Protein AF-A0A832K395-F1 (afdb_monomer_lite)

Sequence (167 aa):
KQVAREIRDRFDVRYQFSVQSTAEAKGHARAVYWITQVLFALLLIIAVVVAVFALIASMASSVLERRREVGVLKALGLRRGGLFRLFLLEALVLTVSAGIAGGLVGFSLAWLFVYQATVLMEIAAAFAPPYIPFAATLVISILAGLLASYVPTRSLLRQTAAEILCG

pLDDT: mean 71.65, std 14.07, range [37.78, 93.44]

Foldseek 3Di:
DVVVVVVVVPPPPDDPPPPPPPVNVCVVVVVVVVVVVVVVVVVVVVVVVVVVVVLVVVVVVCVVVVLVVVLVCVVVVDDLVNVLVVLQVVLVVVLVVCLVVVVVVVVVVLVVVVVCCCVPVVPPPDPDPPVVVNVVVSVVSNVVSNVSSVVCSVVVVPDDNVVSVPD

Radius of gyration: 28.36 Å; chains: 1; bounding box: 64×31×87 Å

Structure (mmCIF, N/CA/C/O backbone):
data_AF-A0A832K395-F1
#
_entry.id   AF-A0A832K395-F1
#
loop_
_atom_site.group_PDB
_atom_site.id
_atom_site.type_symbol
_atom_site.label_atom_id
_atom_site.label_alt_id
_atom_site.label_comp_id
_atom_site.label_asym_id
_atom_site.label_entity_id
_atom_site.label_seq_id
_atom_site.pdbx_PDB_ins_code
_atom_site.Cartn_x
_atom_site.Cartn_y
_atom_site.Cartn_z
_atom_site.occupancy
_atom_site.B_iso_or_equiv
_atom_site.auth_seq_id
_atom_site.auth_comp_id
_atom_site.auth_asym_id
_atom_site.auth_atom_id
_atom_site.pdbx_PDB_model_num
ATOM 1 N N . LYS A 1 1 ? 21.165 -17.957 -50.187 1.00 53.47 1 LYS A N 1
ATOM 2 C CA . LYS A 1 1 ? 22.258 -18.250 -49.218 1.00 53.47 1 LYS A CA 1
ATOM 3 C C . LYS A 1 1 ? 23.669 -18.198 -49.835 1.00 53.47 1 LYS A C 1
ATOM 5 O O . LYS A 1 1 ? 24.598 -17.996 -49.072 1.00 53.47 1 LYS A O 1
ATOM 10 N N . GLN A 1 2 ? 23.849 -18.304 -51.162 1.00 50.00 2 GLN A N 1
ATOM 11 C CA . GLN A 1 2 ? 25.163 -18.121 -51.819 1.00 50.00 2 GLN A CA 1
ATOM 12 C C . GLN A 1 2 ? 25.526 -16.645 -52.082 1.00 50.00 2 GLN A C 1
ATOM 14 O O . GLN A 1 2 ? 26.634 -16.237 -51.765 1.00 50.00 2 GLN A O 1
ATOM 19 N N . VAL A 1 3 ? 24.565 -15.807 -52.487 1.00 57.31 3 VAL A N 1
ATOM 20 C CA . VAL A 1 3 ? 24.792 -14.369 -52.779 1.00 57.31 3 VAL A CA 1
ATOM 21 C C . VAL A 1 3 ? 25.247 -13.553 -51.551 1.00 57.31 3 VAL A C 1
ATOM 23 O O . VAL A 1 3 ? 25.949 -12.558 -51.677 1.00 57.31 3 VAL A O 1
ATOM 26 N N . ALA A 1 4 ? 24.910 -14.002 -50.337 1.00 55.28 4 ALA A N 1
ATOM 27 C CA . ALA A 1 4 ? 25.297 -13.329 -49.093 1.00 55.28 4 ALA A CA 1
ATOM 28 C C . ALA A 1 4 ? 26.759 -13.585 -48.672 1.00 55.28 4 ALA A C 1
ATOM 30 O O . ALA A 1 4 ? 27.288 -12.829 -47.860 1.00 55.28 4 ALA A O 1
ATOM 31 N N . ARG A 1 5 ? 27.412 -14.636 -49.198 1.00 55.34 5 ARG A N 1
ATOM 32 C CA . ARG A 1 5 ? 28.845 -14.890 -48.956 1.00 55.34 5 ARG A CA 1
ATOM 33 C C . ARG A 1 5 ? 29.729 -14.057 -49.877 1.00 55.34 5 ARG A C 1
ATOM 35 O O . ARG A 1 5 ? 30.758 -13.568 -49.439 1.00 55.34 5 ARG A O 1
ATOM 42 N N . GLU A 1 6 ? 29.282 -13.813 -51.102 1.00 55.38 6 GLU A N 1
ATOM 43 C CA . GLU A 1 6 ? 30.087 -13.133 -52.123 1.00 55.38 6 GLU A CA 1
ATOM 44 C C . GLU A 1 6 ? 30.264 -11.625 -51.870 1.00 55.38 6 GLU A C 1
ATOM 46 O O . GLU A 1 6 ? 31.263 -11.031 -52.263 1.00 55.38 6 GLU A O 1
ATOM 51 N N . ILE A 1 7 ? 29.342 -11.005 -51.125 1.00 59.75 7 ILE A N 1
ATOM 52 C CA . ILE A 1 7 ? 29.447 -9.595 -50.710 1.00 59.75 7 ILE A CA 1
ATOM 53 C C . ILE A 1 7 ? 30.376 -9.433 -49.490 1.00 59.75 7 ILE A C 1
ATOM 55 O O . ILE A 1 7 ? 30.912 -8.350 -49.263 1.00 59.75 7 ILE A O 1
ATOM 59 N N . ARG A 1 8 ? 30.607 -10.505 -48.717 1.00 59.44 8 ARG A N 1
ATOM 60 C CA . ARG A 1 8 ? 31.431 -10.467 -47.500 1.00 59.44 8 ARG A CA 1
ATOM 61 C C . ARG A 1 8 ? 32.932 -10.447 -47.799 1.00 59.44 8 ARG A C 1
ATOM 63 O O . ARG A 1 8 ? 33.648 -9.746 -47.099 1.00 59.44 8 ARG A O 1
ATOM 70 N N . ASP A 1 9 ? 33.372 -11.103 -48.869 1.00 58.03 9 ASP A N 1
ATOM 71 C CA . ASP A 1 9 ? 34.796 -11.156 -49.238 1.00 58.03 9 ASP A CA 1
ATOM 72 C C . ASP A 1 9 ? 35.295 -9.902 -49.981 1.00 58.03 9 ASP A C 1
ATOM 74 O O . ASP A 1 9 ? 36.499 -9.676 -50.063 1.00 58.03 9 ASP A O 1
ATOM 78 N N . ARG A 1 10 ? 34.405 -9.048 -50.519 1.00 53.62 10 ARG A N 1
ATOM 79 C CA . ARG A 1 10 ? 34.808 -7.844 -51.283 1.00 53.62 10 ARG A CA 1
ATOM 80 C C . ARG A 1 10 ? 34.874 -6.537 -50.490 1.00 53.62 10 ARG A C 1
ATOM 82 O O . ARG A 1 10 ? 35.375 -5.555 -51.029 1.00 53.62 10 ARG A O 1
ATOM 89 N N . PHE A 1 11 ? 34.387 -6.489 -49.250 1.00 57.31 11 PHE A N 1
ATOM 90 C CA . PHE A 1 11 ? 34.251 -5.238 -48.480 1.00 57.31 11 PHE A CA 1
ATOM 91 C C . PHE A 1 11 ? 34.938 -5.277 -47.100 1.00 57.31 11 PHE A C 1
ATOM 93 O O . PHE A 1 11 ? 34.478 -4.650 -46.149 1.00 57.31 11 PHE A O 1
ATOM 100 N N . ASP A 1 12 ? 36.070 -5.977 -46.995 1.00 51.88 12 ASP A N 1
ATOM 101 C CA . ASP A 1 12 ? 36.787 -6.249 -45.736 1.00 51.88 12 ASP A CA 1
ATOM 102 C C . ASP A 1 12 ? 37.801 -5.169 -45.275 1.00 51.88 12 ASP A C 1
ATOM 104 O O . ASP A 1 12 ? 38.717 -5.478 -44.525 1.00 51.88 12 ASP A O 1
ATOM 108 N N . VAL A 1 13 ? 37.743 -3.897 -45.718 1.00 52.97 13 VAL A N 1
ATOM 109 C CA . VAL A 1 13 ? 38.905 -2.993 -45.460 1.00 52.97 13 VAL A CA 1
ATOM 110 C C . VAL A 1 13 ? 38.618 -1.550 -45.019 1.00 52.97 13 VAL A C 1
ATOM 112 O O . VAL A 1 13 ? 39.564 -0.770 -44.965 1.00 52.97 13 VAL A O 1
ATOM 115 N N . ARG A 1 14 ? 37.402 -1.102 -44.639 1.00 44.34 14 ARG A N 1
ATOM 116 C CA . ARG A 1 14 ? 37.343 0.312 -44.163 1.00 44.34 14 ARG A CA 1
ATOM 117 C C . ARG A 1 14 ? 36.327 0.819 -43.162 1.00 44.34 14 ARG A C 1
ATOM 119 O O . ARG A 1 14 ? 36.465 1.968 -42.760 1.00 44.34 14 ARG A O 1
ATOM 126 N N . TYR A 1 15 ? 35.392 0.020 -42.675 1.00 42.38 15 TYR A N 1
ATOM 127 C CA . TYR A 1 15 ? 34.566 0.479 -41.564 1.00 42.38 15 TYR A CA 1
ATOM 128 C C . TYR A 1 15 ? 34.369 -0.652 -40.569 1.00 42.38 15 TYR A C 1
ATOM 130 O O . TYR A 1 15 ? 33.728 -1.653 -40.879 1.00 42.38 15 TYR A O 1
ATOM 138 N N . GLN A 1 16 ? 34.897 -0.466 -39.356 1.00 39.41 16 GLN A N 1
ATOM 139 C CA . GLN A 1 16 ? 34.425 -1.155 -38.161 1.00 39.41 16 GLN A CA 1
ATOM 140 C C . GLN A 1 16 ? 32.970 -0.737 -37.900 1.00 39.41 16 GLN A C 1
ATOM 142 O O . GLN A 1 16 ? 32.669 0.009 -36.974 1.00 39.41 16 GLN A O 1
ATOM 147 N N . PHE A 1 17 ? 32.046 -1.189 -38.743 1.00 37.78 17 PHE A N 1
ATOM 148 C CA . PHE A 1 17 ? 30.656 -1.263 -38.347 1.00 37.78 17 PHE A CA 1
ATOM 149 C C . PHE A 1 17 ? 30.555 -2.466 -37.423 1.00 37.78 17 PHE A C 1
ATOM 151 O O . PHE A 1 17 ? 30.608 -3.617 -37.859 1.00 37.78 17 PHE A O 1
ATOM 158 N N . SER A 1 18 ? 30.408 -2.189 -36.131 1.00 38.88 18 SER A N 1
ATOM 159 C CA . SER A 1 18 ? 29.793 -3.106 -35.185 1.00 38.88 18 SER A CA 1
ATOM 160 C C . SER A 1 18 ? 28.362 -3.375 -35.656 1.00 38.88 18 SER A C 1
ATOM 162 O O . SER A 1 18 ? 27.387 -2.805 -35.174 1.00 38.88 18 SER A O 1
ATOM 164 N N . VAL A 1 19 ? 28.218 -4.255 -36.648 1.00 41.06 19 VAL A N 1
ATOM 165 C CA . VAL A 1 19 ? 26.932 -4.837 -37.019 1.00 41.06 19 VAL A CA 1
ATOM 166 C C . VAL A 1 19 ? 26.578 -5.809 -35.899 1.00 41.06 19 VAL A C 1
ATOM 168 O O . VAL A 1 19 ? 26.734 -7.022 -36.024 1.00 41.06 19 VAL A O 1
ATOM 171 N N . GLN A 1 20 ? 26.140 -5.263 -34.761 1.00 44.97 20 GLN A N 1
ATOM 172 C CA . GLN A 1 20 ? 25.390 -6.029 -33.784 1.00 44.97 20 GLN A CA 1
ATOM 173 C C . GLN A 1 20 ? 24.136 -6.513 -34.502 1.00 44.97 20 GLN A C 1
ATOM 175 O O . GLN A 1 20 ? 23.231 -5.744 -34.829 1.00 44.97 20 GLN A O 1
ATOM 180 N N . SER A 1 21 ? 24.124 -7.810 -34.792 1.00 40.19 21 SER A N 1
ATOM 181 C CA . SER A 1 21 ? 22.953 -8.520 -35.272 1.00 40.19 21 SER A CA 1
ATOM 182 C C . SER A 1 21 ? 21.759 -8.137 -34.396 1.00 40.19 21 SER A C 1
ATOM 184 O O . SER A 1 21 ? 21.745 -8.376 -33.186 1.00 40.19 21 SER A O 1
ATOM 186 N N . THR A 1 22 ? 20.728 -7.553 -35.005 1.00 51.66 22 THR A N 1
ATOM 187 C CA . THR A 1 22 ? 19.475 -7.161 -34.343 1.00 51.66 22 THR A CA 1
ATOM 188 C C . THR A 1 22 ? 18.700 -8.358 -33.765 1.00 51.66 22 THR A C 1
ATOM 190 O O . THR A 1 22 ? 17.634 -8.164 -33.181 1.00 51.66 22 THR A O 1
ATOM 193 N N . ALA A 1 23 ? 19.228 -9.584 -33.885 1.00 50.09 23 ALA A N 1
ATOM 194 C CA . ALA A 1 23 ? 18.758 -10.79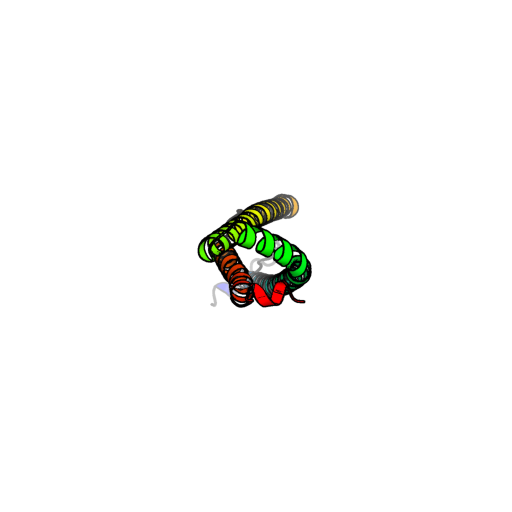4 -33.216 1.00 50.09 23 ALA A CA 1
ATOM 195 C C . ALA A 1 23 ? 19.512 -11.110 -31.901 1.00 50.09 23 ALA A C 1
ATOM 197 O O . ALA A 1 23 ? 18.877 -11.552 -30.946 1.00 50.09 23 ALA A O 1
ATOM 198 N N . GLU A 1 24 ? 20.818 -10.827 -31.795 1.00 48.56 24 GLU A N 1
ATOM 199 C CA . GLU A 1 24 ? 21.633 -11.129 -30.597 1.00 48.56 24 GLU A CA 1
ATOM 200 C C . GLU A 1 24 ? 21.566 -10.020 -29.530 1.00 48.56 24 GLU A C 1
ATOM 202 O O . GLU A 1 24 ? 21.527 -10.313 -28.330 1.00 48.56 24 GLU A O 1
ATOM 207 N N . ALA A 1 25 ? 21.431 -8.752 -29.944 1.00 52.75 25 ALA A N 1
ATOM 208 C CA . ALA A 1 25 ? 21.201 -7.627 -29.027 1.00 52.75 25 ALA A CA 1
ATOM 209 C C . ALA A 1 25 ? 19.805 -7.679 -28.365 1.00 52.75 25 ALA A C 1
ATOM 211 O O . ALA A 1 25 ? 19.635 -7.283 -27.212 1.00 52.75 25 ALA A O 1
ATOM 212 N N . LYS A 1 26 ? 18.798 -8.237 -29.057 1.00 52.50 26 LYS A N 1
ATOM 213 C CA . LYS A 1 26 ? 17.442 -8.427 -28.505 1.00 52.50 26 LYS A CA 1
ATOM 214 C C . LYS A 1 26 ? 17.379 -9.539 -27.457 1.00 52.50 26 LYS A C 1
ATOM 216 O O . LYS A 1 26 ? 16.558 -9.445 -26.549 1.00 52.50 26 LYS A O 1
ATOM 221 N N . GLY A 1 27 ? 18.227 -10.566 -27.564 1.00 57.62 27 GLY A N 1
ATOM 222 C CA . GLY A 1 27 ? 18.301 -11.656 -26.586 1.00 57.62 27 GLY A CA 1
ATOM 223 C C . GLY A 1 27 ? 18.804 -11.173 -25.225 1.00 57.62 27 GLY A C 1
ATOM 224 O O . GLY A 1 27 ? 18.137 -11.384 -24.214 1.00 57.62 27 GLY A O 1
ATOM 225 N N . HIS A 1 28 ? 19.919 -10.435 -25.218 1.00 62.19 28 HIS A N 1
ATOM 226 C CA . HIS A 1 28 ? 20.503 -9.878 -23.995 1.00 62.19 28 HIS A CA 1
ATOM 227 C C . HIS A 1 28 ? 19.611 -8.799 -23.371 1.00 62.19 28 HIS A C 1
ATOM 229 O O . HIS A 1 28 ? 19.331 -8.862 -22.176 1.00 62.19 28 HIS A O 1
ATOM 235 N N . ALA A 1 29 ? 19.072 -7.869 -24.170 1.00 66.19 29 ALA A N 1
ATOM 236 C CA . ALA A 1 29 ? 18.169 -6.835 -23.661 1.00 66.19 29 ALA A CA 1
ATOM 237 C C . ALA A 1 29 ? 16.870 -7.423 -23.079 1.00 66.19 29 ALA A C 1
ATOM 239 O O . ALA A 1 29 ? 16.390 -6.966 -22.043 1.00 66.19 29 ALA A O 1
ATOM 240 N N . ARG A 1 30 ? 16.312 -8.472 -23.702 1.00 75.00 30 ARG A N 1
ATOM 241 C CA . ARG A 1 30 ? 15.106 -9.143 -23.198 1.00 75.00 30 ARG A CA 1
ATOM 242 C C . ARG A 1 30 ? 15.381 -9.931 -21.921 1.00 75.00 30 ARG A C 1
ATOM 244 O O . ARG A 1 30 ? 14.545 -9.883 -21.027 1.00 75.00 30 ARG A O 1
ATOM 251 N N . ALA A 1 31 ? 16.518 -10.623 -21.825 1.00 77.19 31 ALA A N 1
ATOM 252 C CA . ALA A 1 31 ? 16.902 -11.357 -20.620 1.00 77.19 31 ALA A CA 1
ATOM 253 C C . ALA A 1 31 ? 17.143 -10.412 -19.433 1.00 77.19 31 ALA A C 1
ATOM 255 O O . ALA A 1 31 ? 16.613 -10.652 -18.352 1.00 77.19 31 ALA A O 1
ATOM 256 N N . VAL A 1 32 ? 17.858 -9.301 -19.655 1.00 79.38 32 VAL A N 1
ATOM 257 C CA . VAL A 1 32 ? 18.069 -8.260 -18.637 1.00 79.38 32 VAL A CA 1
ATOM 258 C C . VAL A 1 32 ? 16.733 -7.667 -18.197 1.00 79.38 32 VAL A C 1
ATOM 260 O O . VAL A 1 32 ? 16.455 -7.628 -17.002 1.00 79.38 32 VAL A O 1
ATOM 263 N N . TYR A 1 33 ? 15.861 -7.299 -19.141 1.00 81.31 33 TYR A N 1
ATOM 264 C CA . TYR A 1 33 ? 14.529 -6.787 -18.815 1.00 81.31 33 TYR A CA 1
ATOM 265 C C . TYR A 1 33 ? 13.706 -7.789 -17.989 1.00 81.31 33 TYR A C 1
ATOM 267 O O . TYR A 1 33 ? 13.098 -7.409 -16.991 1.00 81.31 33 TYR A O 1
ATOM 275 N N . TRP A 1 34 ? 13.718 -9.074 -18.361 1.00 82.50 34 TRP A N 1
ATOM 276 C CA . TRP A 1 34 ? 13.004 -10.127 -17.631 1.00 82.50 34 TRP A CA 1
ATOM 277 C C . TRP A 1 34 ? 13.534 -10.316 -16.208 1.00 82.50 34 TRP A C 1
ATOM 279 O O . TRP A 1 34 ? 12.747 -10.380 -15.266 1.00 82.50 34 TRP A O 1
ATOM 289 N N . ILE A 1 35 ? 14.858 -10.365 -16.036 1.00 86.06 35 ILE A N 1
ATOM 290 C CA . ILE A 1 35 ? 15.495 -10.492 -14.719 1.00 86.06 35 ILE A CA 1
ATOM 291 C C . ILE A 1 35 ? 15.136 -9.290 -13.842 1.00 86.06 35 ILE A C 1
ATOM 293 O O . ILE A 1 35 ? 14.707 -9.471 -12.705 1.00 86.06 35 ILE A O 1
ATOM 297 N N . THR A 1 36 ? 15.230 -8.069 -14.373 1.00 84.69 36 THR A N 1
ATOM 298 C CA . THR A 1 36 ? 14.857 -6.850 -13.645 1.00 84.69 36 THR A CA 1
ATOM 299 C C . THR A 1 36 ? 13.382 -6.858 -13.230 1.00 84.69 36 THR A C 1
ATOM 301 O O . THR A 1 36 ? 13.074 -6.528 -12.086 1.00 84.69 36 THR A O 1
ATOM 304 N N . GLN A 1 37 ? 12.468 -7.284 -14.109 1.00 83.81 37 GLN A N 1
ATOM 305 C CA . GLN A 1 37 ? 11.042 -7.411 -13.777 1.00 83.81 37 GLN A CA 1
ATOM 306 C C . GLN A 1 37 ? 10.794 -8.420 -12.646 1.00 83.81 37 GLN A C 1
ATOM 308 O O . GLN A 1 37 ? 10.046 -8.123 -11.717 1.00 83.81 37 GLN A O 1
ATOM 313 N N . VAL A 1 38 ? 11.451 -9.584 -12.677 1.00 88.69 38 VAL A N 1
ATOM 314 C CA . VAL A 1 38 ? 11.326 -10.601 -11.618 1.00 88.69 38 VAL A CA 1
ATOM 315 C C . VAL A 1 38 ? 11.874 -10.092 -10.285 1.00 88.69 38 VAL A C 1
ATOM 317 O O . VAL A 1 38 ? 11.236 -10.284 -9.251 1.00 88.69 38 VAL A O 1
ATOM 320 N N . LEU A 1 39 ? 13.017 -9.401 -10.296 1.00 91.50 39 LEU A N 1
ATOM 321 C CA . LEU A 1 39 ? 13.594 -8.802 -9.090 1.00 91.50 39 LEU A CA 1
ATOM 322 C C . LEU A 1 39 ? 12.650 -7.764 -8.467 1.00 91.50 39 LEU A C 1
ATOM 324 O O . LEU A 1 39 ? 12.411 -7.807 -7.261 1.00 91.50 39 LEU A O 1
ATOM 328 N N . PHE A 1 40 ? 12.061 -6.875 -9.274 1.00 87.44 40 PHE A N 1
ATOM 329 C CA . PHE A 1 40 ? 11.076 -5.908 -8.782 1.00 87.44 40 PHE A CA 1
ATOM 330 C C . PHE A 1 40 ? 9.796 -6.572 -8.271 1.00 87.44 40 PHE A C 1
ATOM 332 O O . PHE A 1 40 ? 9.258 -6.139 -7.253 1.00 87.44 40 PHE A O 1
ATOM 339 N N . ALA A 1 41 ? 9.324 -7.638 -8.921 1.00 84.62 41 ALA A N 1
ATOM 340 C CA . ALA A 1 41 ? 8.177 -8.401 -8.436 1.00 84.62 41 ALA A CA 1
ATOM 341 C C . ALA A 1 41 ? 8.459 -9.037 -7.064 1.00 84.62 41 ALA A C 1
ATOM 343 O O . ALA A 1 41 ? 7.623 -8.969 -6.164 1.00 84.62 41 ALA A O 1
ATOM 344 N N . LEU A 1 42 ? 9.654 -9.601 -6.871 1.00 91.19 42 LEU A N 1
ATOM 345 C CA . LEU A 1 42 ? 10.069 -10.183 -5.596 1.00 91.19 42 LEU A CA 1
ATOM 346 C C . LEU A 1 42 ? 10.214 -9.116 -4.499 1.00 91.19 42 LEU A C 1
ATOM 348 O O . LEU A 1 42 ? 9.727 -9.311 -3.386 1.00 91.19 42 LEU A O 1
ATOM 352 N N . LEU A 1 43 ? 10.803 -7.961 -4.823 1.00 91.00 43 LEU A N 1
ATOM 353 C CA . LEU A 1 43 ? 10.868 -6.806 -3.921 1.00 91.00 43 LEU A CA 1
ATOM 354 C C . LEU A 1 43 ? 9.475 -6.323 -3.506 1.00 91.00 43 LEU A C 1
ATOM 356 O O . LEU A 1 43 ? 9.259 -6.033 -2.332 1.00 91.00 43 LEU A O 1
ATOM 360 N N . LEU A 1 44 ? 8.525 -6.278 -4.444 1.00 85.56 44 LEU A N 1
ATOM 361 C CA . LEU A 1 44 ? 7.141 -5.906 -4.159 1.00 85.56 44 LEU A CA 1
ATOM 362 C C . LEU A 1 44 ? 6.500 -6.879 -3.165 1.00 85.56 44 LEU A C 1
ATOM 364 O O . LEU A 1 44 ? 5.867 -6.438 -2.210 1.00 85.56 44 LEU A O 1
ATOM 368 N N . ILE A 1 45 ? 6.703 -8.188 -3.338 1.00 85.62 45 ILE A N 1
ATOM 369 C CA . ILE A 1 45 ? 6.192 -9.200 -2.401 1.00 85.62 45 ILE A CA 1
ATOM 370 C C . ILE A 1 45 ? 6.774 -8.980 -0.999 1.00 85.62 45 ILE A C 1
ATOM 372 O O . ILE A 1 45 ? 6.025 -8.954 -0.024 1.00 85.62 45 ILE A O 1
ATOM 376 N N . ILE A 1 46 ? 8.088 -8.770 -0.887 1.00 93.44 46 ILE A N 1
ATOM 377 C CA . ILE A 1 46 ? 8.743 -8.514 0.404 1.00 93.44 46 ILE A CA 1
ATOM 378 C C . ILE A 1 46 ? 8.194 -7.233 1.044 1.00 93.44 46 ILE A C 1
ATOM 380 O O . ILE A 1 46 ? 7.860 -7.236 2.229 1.00 93.44 46 ILE A O 1
ATOM 384 N N . ALA A 1 47 ? 8.044 -6.157 0.269 1.00 88.50 47 ALA A N 1
ATOM 385 C CA . ALA A 1 47 ? 7.492 -4.896 0.751 1.00 88.50 47 ALA A CA 1
ATOM 386 C C . ALA A 1 47 ? 6.064 -5.065 1.295 1.00 88.50 47 ALA A C 1
ATOM 388 O O . ALA A 1 47 ? 5.751 -4.543 2.363 1.00 88.50 47 ALA A O 1
ATOM 389 N N . VAL A 1 48 ? 5.218 -5.842 0.609 1.00 82.44 48 VAL A N 1
ATOM 390 C CA . VAL A 1 48 ? 3.859 -6.168 1.072 1.00 82.44 48 VAL A CA 1
ATOM 391 C C . VAL A 1 48 ? 3.901 -6.942 2.389 1.00 82.44 48 VAL A C 1
ATOM 393 O O . VAL A 1 48 ? 3.164 -6.607 3.313 1.00 82.44 48 VAL A O 1
ATOM 396 N N . VAL A 1 49 ? 4.777 -7.942 2.512 1.00 85.38 49 VAL A N 1
ATOM 397 C CA . VAL A 1 49 ? 4.929 -8.717 3.754 1.00 85.38 49 VAL A CA 1
ATOM 398 C C . VAL A 1 49 ? 5.334 -7.806 4.914 1.00 85.38 49 VAL A C 1
ATOM 400 O O . VAL A 1 49 ? 4.693 -7.831 5.964 1.00 85.38 49 VAL A O 1
ATOM 403 N N . VAL A 1 50 ? 6.343 -6.954 4.719 1.00 90.88 50 VAL A N 1
ATOM 404 C CA . VAL A 1 50 ? 6.787 -5.986 5.734 1.00 90.88 50 VAL A CA 1
ATOM 405 C C . VAL A 1 50 ? 5.663 -5.017 6.104 1.00 90.88 50 VAL A C 1
ATOM 407 O O . VAL A 1 50 ? 5.450 -4.761 7.288 1.00 90.88 50 VAL A O 1
ATOM 410 N N . ALA A 1 51 ? 4.900 -4.524 5.125 1.00 83.44 51 ALA A N 1
ATOM 411 C CA . ALA A 1 51 ? 3.754 -3.654 5.376 1.00 83.44 51 ALA A CA 1
ATOM 412 C C . ALA A 1 51 ? 2.680 -4.350 6.228 1.00 83.44 51 ALA A C 1
ATOM 414 O O . ALA A 1 51 ? 2.161 -3.750 7.165 1.00 83.44 51 ALA A O 1
ATOM 415 N N . VAL A 1 52 ? 2.382 -5.628 5.968 1.00 76.56 52 VAL A N 1
ATOM 416 C CA . VAL A 1 52 ? 1.447 -6.415 6.790 1.00 76.56 52 VAL A CA 1
ATOM 417 C C . VAL A 1 52 ? 1.964 -6.569 8.222 1.00 76.56 52 VAL A C 1
ATOM 419 O O . VAL A 1 52 ? 1.201 -6.369 9.164 1.00 76.56 52 VAL A O 1
ATOM 422 N N . PHE A 1 53 ? 3.253 -6.858 8.415 1.00 84.12 53 PHE A N 1
ATOM 423 C CA . PHE A 1 53 ? 3.846 -6.908 9.756 1.00 84.12 53 PHE A CA 1
ATOM 424 C C . PHE A 1 53 ? 3.773 -5.560 10.479 1.00 84.12 53 PHE A C 1
ATOM 426 O O . PHE A 1 53 ? 3.403 -5.520 11.652 1.00 84.12 53 PHE A O 1
ATOM 433 N N . ALA A 1 54 ? 4.061 -4.458 9.782 1.00 84.38 54 ALA A N 1
ATOM 434 C CA . ALA A 1 54 ? 3.941 -3.111 10.332 1.00 84.38 54 ALA A CA 1
ATOM 435 C C . ALA A 1 54 ? 2.493 -2.794 10.745 1.00 84.38 54 ALA A C 1
ATOM 437 O O . ALA A 1 54 ? 2.266 -2.246 11.823 1.00 84.38 54 ALA A O 1
ATOM 438 N N . LEU A 1 55 ? 1.509 -3.202 9.936 1.00 76.94 55 LEU A N 1
ATOM 439 C CA . LEU A 1 55 ? 0.088 -3.068 10.265 1.00 76.94 55 LEU A CA 1
ATOM 440 C C . LEU A 1 55 ? -0.294 -3.883 11.505 1.00 76.94 55 LEU A C 1
ATOM 442 O O . LEU A 1 55 ? -0.997 -3.366 12.369 1.00 76.94 55 LEU A O 1
ATOM 446 N N . ILE A 1 56 ? 0.175 -5.129 11.626 1.00 73.31 56 ILE A N 1
ATOM 447 C CA . ILE A 1 56 ? -0.084 -5.969 12.806 1.00 73.31 56 ILE A CA 1
ATOM 448 C C . ILE A 1 56 ? 0.530 -5.335 14.059 1.00 73.31 56 ILE A C 1
ATOM 450 O O . ILE A 1 56 ? -0.146 -5.232 15.082 1.00 73.31 56 ILE A O 1
ATOM 454 N N . ALA A 1 57 ? 1.782 -4.878 13.978 1.00 81.00 57 ALA A N 1
ATOM 455 C CA . ALA A 1 57 ? 2.471 -4.225 15.088 1.00 81.00 57 ALA A CA 1
ATOM 456 C C . ALA A 1 57 ? 1.764 -2.927 15.515 1.00 81.00 57 ALA A C 1
ATOM 458 O O . ALA A 1 57 ? 1.558 -2.694 16.706 1.00 81.00 57 ALA A O 1
ATOM 459 N N . SER A 1 58 ? 1.321 -2.119 14.549 1.00 81.44 58 SER A N 1
ATOM 460 C CA . SER A 1 58 ? 0.528 -0.915 14.807 1.00 81.44 58 SER A CA 1
ATOM 461 C C . SER A 1 58 ? -0.807 -1.256 15.474 1.00 81.44 58 SER A C 1
ATOM 463 O O . SER A 1 58 ? -1.138 -0.691 16.516 1.00 81.44 58 SER A O 1
ATOM 465 N N . MET A 1 59 ? -1.538 -2.242 14.948 1.00 69.75 59 MET A N 1
ATOM 466 C CA . MET A 1 59 ? -2.807 -2.690 15.522 1.00 69.75 59 MET A CA 1
ATOM 467 C C . MET A 1 59 ? -2.650 -3.218 16.949 1.00 69.75 59 MET A C 1
ATOM 469 O O . MET A 1 59 ? -3.497 -2.926 17.788 1.00 69.75 59 MET A O 1
ATOM 473 N N . ALA A 1 60 ? -1.576 -3.952 17.251 1.00 71.69 60 ALA A N 1
ATOM 474 C CA . ALA A 1 60 ? -1.309 -4.436 18.604 1.00 71.69 60 ALA A CA 1
ATOM 475 C C . ALA A 1 60 ? -1.233 -3.281 19.617 1.00 71.69 60 ALA A C 1
ATOM 477 O O . ALA A 1 60 ? -1.818 -3.377 20.695 1.00 71.69 60 ALA A O 1
ATOM 478 N N . SER A 1 61 ? -0.598 -2.166 19.239 1.00 73.38 61 SER A N 1
ATOM 479 C CA . SER A 1 61 ? -0.558 -0.957 20.068 1.00 73.38 61 SER A CA 1
ATOM 480 C C . SER A 1 61 ? -1.922 -0.259 20.143 1.00 73.38 61 SER A C 1
ATOM 482 O O . SER A 1 61 ? -2.357 0.143 21.220 1.00 73.38 61 SER A O 1
ATOM 484 N N . SER A 1 62 ? -2.640 -0.152 19.021 1.00 70.12 62 SER A N 1
ATOM 485 C CA . SER A 1 62 ? -3.911 0.584 18.951 1.00 70.12 62 SER A CA 1
ATOM 486 C C . SER A 1 62 ? -5.091 -0.119 19.634 1.00 70.12 62 SER A C 1
ATOM 488 O O . SER A 1 62 ? -6.095 0.529 19.930 1.00 70.12 62 SER A O 1
ATOM 490 N N . VAL A 1 63 ? -5.023 -1.432 19.893 1.00 67.06 63 VAL A N 1
ATOM 491 C CA . VAL A 1 63 ? -6.121 -2.174 20.544 1.00 67.06 63 VAL A CA 1
ATOM 492 C C . VAL A 1 63 ? -6.403 -1.659 21.959 1.00 67.06 63 VAL A C 1
ATOM 494 O O . VAL A 1 63 ? -7.574 -1.570 22.331 1.00 67.06 63 VAL A O 1
ATOM 497 N N . LEU A 1 64 ? -5.379 -1.299 22.741 1.00 69.50 64 LEU A N 1
ATOM 498 C CA . LEU A 1 64 ? -5.589 -0.743 24.085 1.00 69.50 64 LEU A CA 1
ATOM 499 C C . LEU A 1 64 ? -6.287 0.623 24.035 1.00 69.50 64 LEU A C 1
ATOM 501 O O . LEU A 1 64 ? -7.242 0.853 24.777 1.00 69.50 64 LEU A O 1
ATOM 505 N N . GLU A 1 65 ? -5.859 1.500 23.129 1.00 70.62 65 GLU A N 1
ATOM 506 C CA . GLU A 1 65 ? -6.419 2.848 22.974 1.00 70.62 65 GLU A CA 1
ATOM 507 C C . GLU A 1 65 ? -7.872 2.797 22.477 1.00 70.62 65 GLU A C 1
ATOM 509 O O . GLU A 1 65 ? -8.780 3.348 23.108 1.00 70.62 65 GLU A O 1
ATOM 514 N N . ARG A 1 66 ? -8.131 2.021 21.417 1.00 73.19 66 ARG A N 1
ATOM 515 C CA . ARG A 1 66 ? -9.469 1.885 20.817 1.00 73.19 66 ARG A CA 1
ATOM 516 C C . ARG A 1 66 ? -10.491 1.232 21.737 1.00 73.19 66 ARG A C 1
ATOM 518 O O . ARG A 1 66 ? -11.678 1.537 21.630 1.00 73.19 66 ARG A O 1
ATOM 525 N N . ARG A 1 67 ? -10.087 0.340 22.651 1.00 71.94 67 ARG A N 1
ATOM 526 C CA . ARG A 1 67 ? -11.023 -0.238 23.635 1.00 71.94 67 ARG A CA 1
ATOM 527 C C . ARG A 1 67 ? -11.638 0.842 24.523 1.00 71.94 67 ARG A C 1
ATOM 529 O O . ARG A 1 67 ? -12.845 0.800 24.772 1.00 71.94 67 ARG A O 1
ATOM 536 N N . ARG A 1 68 ? -10.837 1.822 24.950 1.00 75.00 68 ARG A N 1
ATOM 537 C CA . ARG A 1 68 ? -11.289 2.929 25.801 1.00 75.00 68 ARG A CA 1
ATOM 538 C C . ARG A 1 68 ? -12.263 3.841 25.051 1.00 75.00 68 ARG A C 1
ATOM 540 O O . ARG A 1 68 ? -13.335 4.144 25.568 1.00 75.00 68 ARG A O 1
ATOM 547 N N . GLU A 1 69 ? -11.949 4.187 23.805 1.00 76.69 69 GLU A N 1
ATOM 548 C CA . GLU A 1 69 ? -12.814 5.000 22.937 1.00 76.69 69 GLU A CA 1
ATOM 549 C C . GLU A 1 69 ? -14.154 4.316 22.628 1.00 76.69 69 GLU A C 1
ATOM 551 O O . GLU A 1 69 ? -15.219 4.926 22.747 1.00 76.69 69 GLU A O 1
ATOM 556 N N . VAL A 1 70 ? -14.129 3.021 22.290 1.00 77.19 70 VAL A N 1
ATOM 557 C CA . VAL A 1 70 ? -15.345 2.237 22.018 1.00 77.19 70 VAL A CA 1
ATOM 558 C C . VAL A 1 70 ? -16.231 2.126 23.260 1.00 77.19 70 VAL A C 1
ATOM 560 O O . VAL A 1 70 ? -17.458 2.147 23.131 1.00 77.19 70 VAL A O 1
ATOM 563 N N . GLY A 1 71 ? -15.637 2.029 24.454 1.00 74.94 71 GLY A N 1
ATOM 564 C CA . GLY A 1 71 ? -16.360 2.056 25.727 1.00 74.94 71 GLY A CA 1
ATOM 565 C C . GLY A 1 71 ? -17.137 3.360 25.927 1.00 74.94 71 GLY A C 1
ATOM 566 O O . GLY A 1 71 ? -18.331 3.321 26.225 1.00 74.94 71 GLY A O 1
ATOM 567 N N . VAL A 1 72 ? -16.497 4.503 25.663 1.00 83.56 72 VAL A N 1
ATOM 568 C CA . VAL A 1 72 ? -17.130 5.832 25.747 1.00 83.56 72 VAL A CA 1
ATOM 569 C C . VAL A 1 72 ? -18.237 5.990 24.699 1.00 83.56 72 VAL A C 1
ATOM 571 O O . VAL A 1 72 ? -19.345 6.406 25.031 1.00 83.56 72 VAL A O 1
ATOM 574 N N . LEU A 1 73 ? -17.995 5.591 23.446 1.00 82.75 73 LEU A N 1
ATOM 575 C CA . LEU A 1 73 ? -19.002 5.670 22.379 1.00 82.75 73 LEU A CA 1
ATOM 576 C C . LEU A 1 73 ? -20.237 4.808 22.683 1.00 82.75 73 LEU A C 1
ATOM 578 O O . LEU A 1 73 ? -21.368 5.240 22.459 1.00 82.75 73 LEU A O 1
ATOM 582 N N . LYS A 1 74 ? -20.048 3.601 23.232 1.00 77.94 74 LYS A N 1
ATOM 583 C CA . LYS A 1 74 ? -21.168 2.754 23.673 1.00 77.94 74 LYS A CA 1
ATOM 584 C C . LYS A 1 74 ? -21.927 3.374 24.850 1.00 77.94 74 LYS A C 1
ATOM 586 O O . LYS A 1 74 ? -23.152 3.281 24.859 1.00 77.94 74 LYS A O 1
ATOM 591 N N . ALA A 1 75 ? -21.240 4.027 25.791 1.00 83.12 75 ALA A N 1
ATOM 592 C CA . ALA A 1 75 ? -21.878 4.745 26.899 1.00 83.12 75 ALA A CA 1
ATOM 593 C C . ALA A 1 75 ? -22.715 5.947 26.419 1.00 83.12 75 ALA A C 1
ATOM 595 O O . ALA A 1 75 ? -23.765 6.228 26.988 1.00 83.12 75 ALA A O 1
ATOM 596 N N . LEU A 1 76 ? -22.315 6.589 25.315 1.00 83.81 76 LEU A N 1
ATOM 597 C CA . LEU A 1 76 ? -23.088 7.630 24.621 1.00 83.81 76 LEU A CA 1
ATOM 598 C C . LEU A 1 76 ? -24.256 7.077 23.775 1.00 83.81 76 LEU A C 1
ATOM 600 O O . LEU A 1 76 ? -24.957 7.837 23.110 1.00 83.81 76 LEU A O 1
ATOM 604 N N . GLY A 1 77 ? -24.483 5.758 23.779 1.00 82.56 77 GLY A N 1
ATOM 605 C CA . GLY A 1 77 ? -25.615 5.123 23.101 1.00 82.56 77 GLY A CA 1
ATOM 606 C C . GLY A 1 77 ? -25.389 4.793 21.622 1.00 82.56 77 GLY A C 1
ATOM 607 O O . GLY A 1 77 ? -26.351 4.475 20.914 1.00 82.56 77 GLY A O 1
ATOM 608 N N . LEU A 1 78 ? -24.145 4.822 21.120 1.00 80.50 78 LEU A N 1
ATOM 609 C CA . LEU A 1 78 ? -23.875 4.451 19.728 1.00 80.50 78 LEU A CA 1
ATOM 610 C C . LEU A 1 78 ? -24.222 2.972 19.475 1.00 80.50 78 LEU A C 1
ATOM 612 O O . LEU A 1 78 ? -23.629 2.048 20.037 1.00 80.50 78 LEU A O 1
ATOM 616 N N . ARG A 1 79 ? -25.170 2.729 18.563 1.00 79.44 79 ARG A N 1
ATOM 617 C CA . ARG A 1 79 ? -25.517 1.376 18.097 1.00 79.44 79 ARG A CA 1
ATOM 618 C C . ARG A 1 79 ? -24.361 0.749 17.307 1.00 79.44 79 ARG A C 1
ATOM 620 O O . ARG A 1 79 ? -23.607 1.443 16.627 1.00 79.44 79 ARG A O 1
ATOM 627 N N . ARG A 1 80 ? -24.289 -0.591 17.301 1.00 73.62 80 ARG A N 1
ATOM 628 C CA . ARG A 1 80 ? -23.254 -1.391 16.598 1.00 73.62 80 ARG A CA 1
ATOM 629 C C . ARG A 1 80 ? -23.039 -0.974 15.132 1.00 73.62 80 ARG A C 1
ATOM 631 O O . ARG A 1 80 ? -21.904 -0.934 14.672 1.00 73.62 80 ARG A O 1
ATOM 638 N N . GLY A 1 81 ? -24.108 -0.607 14.419 1.00 75.44 81 GLY A N 1
ATOM 639 C CA . GLY A 1 81 ? -24.025 -0.131 13.031 1.00 75.44 81 GLY A CA 1
ATOM 640 C C . GLY A 1 81 ? -23.467 1.291 12.860 1.00 75.44 81 GLY A C 1
ATOM 641 O O . GLY A 1 81 ? -22.959 1.621 11.792 1.00 75.44 81 GLY A O 1
ATOM 642 N N . GLY A 1 82 ? -23.546 2.145 13.887 1.00 78.62 82 GLY A N 1
ATOM 643 C CA . GLY A 1 82 ? -22.867 3.447 13.904 1.00 78.62 82 GLY A CA 1
ATOM 644 C C . GLY A 1 82 ? -21.359 3.278 14.074 1.00 78.62 82 GLY A C 1
ATOM 645 O O . GLY A 1 82 ? -20.588 3.856 13.317 1.00 78.62 82 GLY A O 1
ATOM 646 N N . LEU A 1 83 ? -20.962 2.383 14.984 1.00 77.25 83 LEU A N 1
ATOM 647 C CA . LEU A 1 83 ? -19.563 2.005 15.193 1.00 77.25 83 LEU A CA 1
ATOM 648 C C . LEU A 1 83 ? -18.932 1.430 13.911 1.00 77.25 83 LEU A C 1
ATOM 650 O O . LEU A 1 83 ? -17.841 1.830 13.524 1.00 77.25 83 LEU A O 1
ATOM 654 N N . PHE A 1 84 ? -19.647 0.538 13.213 1.00 74.94 84 PHE A N 1
ATOM 655 C CA . PHE A 1 84 ? -19.178 -0.046 11.951 1.00 74.94 84 PHE A CA 1
ATOM 656 C C . PHE A 1 84 ? -18.937 1.015 10.869 1.00 74.94 84 PHE A C 1
ATOM 658 O O . PHE A 1 84 ? -17.908 0.993 10.201 1.00 74.94 84 PHE A O 1
ATOM 665 N N . ARG A 1 85 ? -19.868 1.966 10.708 1.00 81.44 85 ARG A N 1
ATOM 666 C CA . ARG A 1 85 ? -19.725 3.053 9.727 1.00 81.44 85 ARG A CA 1
ATOM 667 C C . ARG A 1 85 ? -18.556 3.976 10.048 1.00 81.44 85 ARG A C 1
ATOM 669 O O . ARG A 1 85 ? -17.862 4.380 9.123 1.00 81.44 85 ARG A O 1
ATOM 676 N N . LEU A 1 86 ? -18.327 4.273 11.326 1.00 83.12 86 LEU A N 1
ATOM 677 C CA . LEU A 1 86 ? -17.200 5.095 11.759 1.00 83.12 86 LEU A CA 1
ATOM 678 C C . LEU A 1 86 ? -15.864 4.456 11.354 1.00 83.12 86 LEU A C 1
ATOM 680 O O . LEU A 1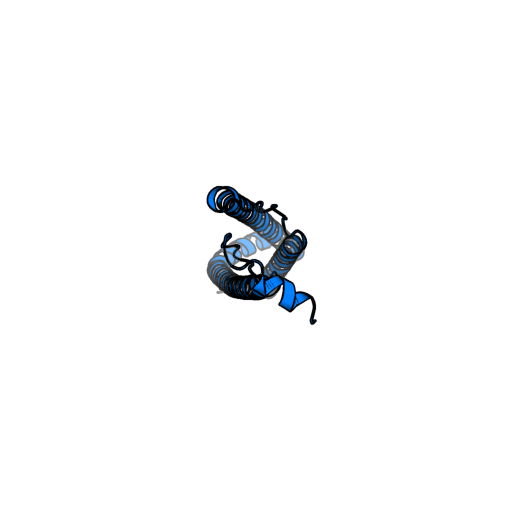 86 ? -15.068 5.090 10.669 1.00 83.12 86 LEU A O 1
ATOM 684 N N . PHE A 1 87 ? -15.663 3.181 11.694 1.00 77.38 87 PHE A N 1
ATOM 685 C CA . PHE A 1 87 ? -14.430 2.466 11.355 1.00 77.38 87 PHE A CA 1
ATOM 686 C C . PHE A 1 87 ? -14.246 2.253 9.853 1.00 77.38 87 PHE A C 1
ATOM 688 O O . PHE A 1 87 ? -13.121 2.290 9.355 1.00 77.38 87 PHE A O 1
ATOM 695 N N . LEU A 1 88 ? -15.340 2.060 9.112 1.00 79.88 88 LEU A N 1
ATOM 696 C CA . LEU A 1 88 ? -15.282 1.978 7.657 1.00 79.88 88 LEU A CA 1
ATOM 697 C C . LEU A 1 88 ? -14.796 3.300 7.048 1.00 79.88 88 LEU A C 1
ATOM 699 O O . LEU A 1 88 ? -13.960 3.284 6.150 1.00 79.88 88 LEU A O 1
ATOM 703 N N . LEU A 1 89 ? -15.300 4.431 7.546 1.00 84.75 89 LEU A N 1
ATOM 704 C CA . LEU A 1 89 ? -14.941 5.760 7.055 1.00 84.75 89 LEU A CA 1
ATOM 705 C C . LEU A 1 89 ? -13.493 6.109 7.414 1.00 84.75 89 LEU A C 1
ATOM 707 O O . LEU A 1 89 ? -12.753 6.597 6.568 1.00 84.75 89 LEU A O 1
ATOM 711 N N . GLU A 1 90 ? -13.055 5.773 8.623 1.00 81.88 90 GLU A N 1
ATOM 712 C CA . GLU A 1 90 ? -11.662 5.933 9.043 1.00 81.88 90 GLU A CA 1
ATOM 713 C C . GLU A 1 90 ? -10.701 5.110 8.171 1.00 81.88 90 GLU A C 1
ATOM 715 O O . GLU A 1 90 ? -9.713 5.637 7.660 1.00 81.88 90 GLU A O 1
ATOM 720 N N . ALA A 1 91 ? -11.021 3.836 7.921 1.00 79.25 91 ALA A N 1
ATOM 721 C CA . ALA A 1 91 ? -10.220 2.991 7.041 1.00 79.25 91 ALA A CA 1
ATOM 722 C C . ALA A 1 91 ? -10.205 3.500 5.593 1.00 79.25 91 ALA A C 1
ATOM 724 O O . ALA A 1 91 ? -9.165 3.462 4.934 1.00 79.25 91 ALA A O 1
ATOM 725 N N . LEU A 1 92 ? -11.335 4.003 5.093 1.00 83.38 92 LEU A N 1
ATOM 726 C CA . LEU A 1 92 ? -11.412 4.626 3.774 1.00 83.38 92 LEU A CA 1
ATOM 727 C C . LEU A 1 92 ? -10.482 5.846 3.695 1.00 83.38 92 LEU A C 1
ATOM 729 O O . LEU A 1 92 ? -9.699 5.960 2.759 1.00 83.38 92 LEU A O 1
ATOM 733 N N . VAL A 1 93 ? -10.513 6.725 4.697 1.00 86.56 93 VAL A N 1
ATOM 734 C CA . VAL A 1 93 ? -9.652 7.916 4.745 1.00 86.56 93 VAL A CA 1
ATOM 735 C C . VAL A 1 93 ? -8.173 7.525 4.798 1.00 86.56 93 VAL A C 1
ATOM 737 O O . VAL A 1 93 ? -7.374 8.069 4.034 1.00 86.56 93 VAL A O 1
ATOM 740 N N . LEU A 1 94 ? -7.799 6.548 5.628 1.00 84.00 94 LEU A N 1
ATOM 741 C CA . LEU A 1 94 ? -6.417 6.060 5.726 1.00 84.00 94 LEU A CA 1
ATOM 742 C C . LEU A 1 94 ? -5.919 5.447 4.411 1.00 84.00 94 LEU A C 1
ATOM 744 O O . LEU A 1 94 ? -4.808 5.723 3.970 1.00 84.00 94 LEU A O 1
ATOM 748 N N . THR A 1 95 ? -6.743 4.634 3.756 1.00 81.19 95 THR A N 1
ATOM 749 C CA . THR A 1 95 ? -6.350 3.933 2.522 1.00 81.19 95 THR A CA 1
ATOM 750 C C . THR A 1 95 ? -6.268 4.873 1.326 1.00 81.19 95 THR A C 1
ATOM 752 O O . THR A 1 95 ? -5.321 4.787 0.546 1.00 81.19 95 THR A O 1
ATOM 755 N N . VAL A 1 96 ? -7.206 5.815 1.208 1.00 84.38 96 VAL A N 1
ATOM 756 C CA . VAL A 1 96 ? -7.184 6.844 0.162 1.00 84.38 96 VAL A CA 1
ATOM 757 C C . VAL A 1 96 ? -5.996 7.785 0.355 1.00 84.38 96 VAL A C 1
ATOM 759 O O . VAL A 1 96 ? -5.266 8.038 -0.600 1.00 84.38 96 VAL A O 1
ATOM 762 N N . SER A 1 97 ? -5.753 8.267 1.577 1.00 88.19 97 SER A N 1
ATOM 763 C CA . SER A 1 97 ? -4.617 9.156 1.861 1.00 88.19 97 SER A CA 1
ATOM 764 C C . SER A 1 97 ? -3.269 8.473 1.616 1.00 88.19 97 SER A C 1
ATOM 766 O O . SER A 1 97 ? -2.413 9.052 0.947 1.00 88.19 97 SER A O 1
ATOM 768 N N . ALA A 1 98 ? -3.102 7.221 2.055 1.00 85.31 98 ALA A N 1
ATOM 769 C CA . ALA A 1 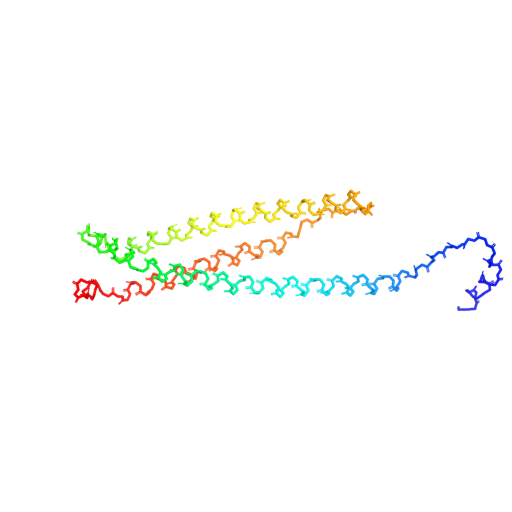98 ? -1.906 6.430 1.769 1.00 85.31 98 ALA A CA 1
ATOM 770 C C . ALA A 1 98 ? -1.718 6.181 0.263 1.00 85.31 98 ALA A C 1
ATOM 772 O O . ALA A 1 98 ? -0.603 6.305 -0.242 1.00 85.31 98 ALA A O 1
ATOM 773 N N . GLY A 1 99 ? -2.798 5.879 -0.468 1.00 84.12 99 GLY A N 1
ATOM 774 C CA . GLY A 1 99 ? -2.761 5.675 -1.917 1.00 84.12 99 GLY A CA 1
ATOM 775 C C . GLY A 1 99 ? -2.361 6.935 -2.686 1.00 84.12 99 GLY A C 1
ATOM 776 O O . GLY A 1 99 ? -1.518 6.866 -3.579 1.00 84.12 99 GLY A O 1
ATOM 777 N N . ILE A 1 100 ? -2.904 8.096 -2.307 1.00 87.81 100 ILE A N 1
ATOM 778 C CA . ILE A 1 100 ? -2.537 9.391 -2.899 1.00 87.81 100 ILE A CA 1
ATOM 779 C C . ILE A 1 100 ? -1.071 9.713 -2.600 1.00 87.81 100 ILE A C 1
ATOM 781 O O . ILE A 1 100 ? -0.314 10.015 -3.521 1.00 87.81 100 ILE A O 1
ATOM 785 N N . ALA A 1 101 ? -0.647 9.611 -1.337 1.00 90.06 101 ALA A N 1
ATOM 786 C CA . ALA A 1 101 ? 0.727 9.908 -0.940 1.00 90.06 101 ALA A CA 1
ATOM 787 C C . ALA A 1 101 ? 1.737 8.972 -1.627 1.00 90.06 101 ALA A C 1
ATOM 789 O O . ALA A 1 101 ? 2.708 9.436 -2.223 1.00 90.06 101 ALA A O 1
ATOM 790 N N . GLY A 1 102 ? 1.483 7.661 -1.610 1.00 87.69 102 GLY A N 1
ATOM 791 C CA . GLY A 1 102 ? 2.331 6.668 -2.268 1.00 87.69 102 GLY A CA 1
ATOM 792 C C . GLY A 1 102 ? 2.365 6.835 -3.788 1.00 87.69 102 GLY A C 1
ATOM 793 O O . GLY A 1 102 ? 3.435 6.749 -4.388 1.00 87.69 102 GLY A O 1
ATOM 794 N N . GLY A 1 103 ? 1.221 7.136 -4.409 1.00 85.12 103 GLY A N 1
ATOM 795 C CA . GLY A 1 103 ? 1.123 7.410 -5.842 1.00 85.12 103 GLY A CA 1
ATOM 796 C C . GLY A 1 103 ? 1.912 8.652 -6.260 1.00 85.12 103 GLY A C 1
ATOM 797 O O . GLY A 1 103 ? 2.662 8.594 -7.232 1.00 85.12 103 GLY A O 1
ATOM 798 N N . LEU A 1 104 ? 1.808 9.747 -5.499 1.00 89.31 104 LEU A N 1
ATOM 799 C CA . LEU A 1 104 ? 2.569 10.976 -5.741 1.00 89.31 104 LEU A CA 1
ATOM 800 C C . LEU A 1 104 ? 4.076 10.741 -5.635 1.00 89.31 104 LEU A C 1
ATOM 802 O O . LEU A 1 104 ? 4.823 11.134 -6.533 1.00 89.31 104 LEU A O 1
ATOM 806 N N . VAL A 1 105 ? 4.527 10.071 -4.573 1.00 90.62 105 VAL A N 1
ATOM 807 C CA . VAL A 1 105 ? 5.948 9.750 -4.380 1.00 90.62 105 VAL A CA 1
ATOM 808 C C . VAL A 1 105 ? 6.441 8.819 -5.488 1.00 90.62 105 VAL A C 1
ATOM 810 O O . VAL A 1 105 ? 7.453 9.105 -6.123 1.00 90.62 105 VAL A O 1
ATOM 813 N N . GLY A 1 106 ? 5.705 7.745 -5.784 1.00 87.50 106 GLY A N 1
ATOM 814 C CA . GLY A 1 106 ? 6.070 6.778 -6.819 1.00 87.50 106 GLY A CA 1
ATOM 815 C C . GLY A 1 106 ? 6.150 7.396 -8.215 1.00 87.50 106 GLY A C 1
ATOM 816 O O . GLY A 1 106 ? 7.114 7.148 -8.937 1.00 87.50 106 GLY A O 1
ATOM 817 N N . PHE A 1 107 ? 5.184 8.243 -8.584 1.00 85.06 107 PHE A N 1
ATOM 818 C CA . PHE A 1 107 ? 5.184 8.931 -9.876 1.00 85.06 107 PHE A CA 1
ATOM 819 C C . PHE A 1 107 ? 6.332 9.939 -9.984 1.00 85.06 107 PHE A C 1
ATOM 821 O O . PHE A 1 107 ? 7.008 9.991 -11.009 1.00 85.06 107 PHE A O 1
ATOM 828 N N . SER A 1 108 ? 6.601 10.687 -8.910 1.00 88.31 108 SER A N 1
ATOM 829 C CA . SER A 1 108 ? 7.710 11.648 -8.859 1.00 88.31 108 SER A CA 1
ATOM 830 C C . SER A 1 108 ? 9.066 10.955 -9.004 1.00 88.31 108 SER A C 1
ATOM 832 O O . SER A 1 108 ? 9.914 11.408 -9.772 1.00 88.31 108 SER A O 1
ATOM 834 N N . LEU A 1 109 ? 9.260 9.819 -8.322 1.00 88.06 109 LEU A N 1
ATOM 835 C CA . LEU A 1 109 ? 10.465 9.002 -8.468 1.00 88.06 109 LEU A CA 1
ATOM 836 C C . LEU A 1 109 ? 10.586 8.441 -9.887 1.00 88.06 109 LEU A C 1
ATOM 838 O O . LEU A 1 109 ? 11.648 8.557 -10.490 1.00 88.06 109 LEU A O 1
ATOM 842 N N . ALA A 1 110 ? 9.515 7.865 -10.440 1.00 84.06 110 ALA A N 1
ATOM 843 C CA . ALA A 1 110 ? 9.527 7.320 -11.797 1.00 84.06 110 ALA A CA 1
ATOM 844 C C . ALA A 1 110 ? 9.895 8.390 -12.836 1.00 84.06 110 ALA A C 1
ATOM 846 O O . ALA A 1 110 ? 10.725 8.143 -13.711 1.00 84.06 110 ALA A O 1
ATOM 847 N N . TRP A 1 111 ? 9.319 9.588 -12.708 1.00 84.00 111 TRP A N 1
ATOM 848 C CA . TRP A 1 111 ? 9.646 10.733 -13.551 1.00 84.00 111 TRP A CA 1
ATOM 849 C C . TRP A 1 111 ? 11.126 11.112 -13.444 1.00 84.00 111 TRP A C 1
ATOM 851 O O . TRP A 1 111 ? 11.796 11.277 -14.462 1.00 84.00 111 TRP A O 1
ATOM 861 N N . LEU A 1 112 ? 11.656 11.193 -12.220 1.00 86.94 112 LEU A N 1
ATOM 862 C CA . LEU A 1 112 ? 13.060 11.520 -11.973 1.00 86.94 112 LEU A CA 1
ATOM 863 C C . LEU A 1 112 ? 14.011 10.477 -12.577 1.00 86.94 112 LEU A C 1
ATOM 865 O O . LEU A 1 112 ? 15.007 10.850 -13.194 1.00 86.94 112 LEU A O 1
ATOM 869 N N . PHE A 1 113 ? 13.689 9.186 -12.456 1.00 83.00 113 PHE A N 1
ATOM 870 C CA . PHE A 1 113 ? 14.475 8.103 -13.052 1.00 83.00 113 PHE A CA 1
ATOM 871 C C . PHE A 1 113 ? 14.518 8.190 -14.578 1.00 83.00 113 PHE A C 1
ATOM 873 O O . PHE A 1 113 ? 15.583 8.013 -15.170 1.00 83.00 113 PHE A O 1
ATOM 880 N N . VAL A 1 114 ? 13.388 8.483 -15.228 1.00 81.12 114 VAL A N 1
ATOM 881 C CA . VAL A 1 114 ? 13.369 8.616 -16.690 1.00 81.12 114 VAL A CA 1
ATOM 882 C C . VAL A 1 114 ? 14.083 9.880 -17.141 1.00 81.12 114 VAL A C 1
ATOM 884 O O . VAL A 1 114 ? 14.878 9.802 -18.070 1.00 81.12 114 VAL A O 1
ATOM 887 N N . TYR A 1 115 ? 13.897 11.004 -16.446 1.00 82.06 115 TYR A N 1
ATOM 888 C CA . TYR A 1 115 ? 14.652 12.228 -16.717 1.00 82.06 115 TYR A CA 1
ATOM 889 C C . TYR A 1 115 ? 16.168 12.000 -16.606 1.00 82.06 115 TYR A C 1
ATOM 891 O O . TYR A 1 115 ? 16.943 12.403 -17.475 1.00 82.06 115 TYR A O 1
ATOM 899 N N . GLN A 1 116 ? 16.603 11.292 -15.563 1.00 81.62 116 GLN A N 1
ATOM 900 C CA . GLN A 1 116 ? 18.006 10.942 -15.378 1.00 81.62 116 GLN A CA 1
ATOM 901 C C . GLN A 1 116 ? 18.517 10.025 -16.502 1.00 81.62 116 GLN A C 1
ATOM 903 O O . GLN A 1 116 ? 19.611 10.248 -17.019 1.00 81.62 116 GLN A O 1
ATOM 908 N N . ALA A 1 117 ? 17.722 9.041 -16.930 1.00 77.38 117 ALA A N 1
ATOM 909 C CA . ALA A 1 117 ? 18.075 8.155 -18.036 1.00 77.38 117 ALA A CA 1
ATOM 910 C C . ALA A 1 117 ? 18.177 8.895 -19.383 1.00 77.38 117 ALA A C 1
ATOM 912 O O . ALA A 1 117 ? 19.107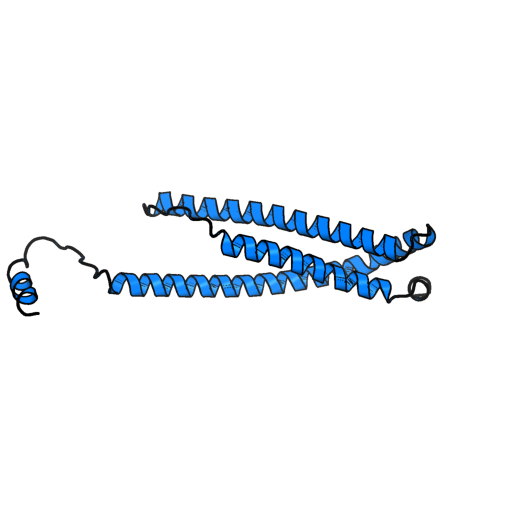 8.631 -20.144 1.00 77.38 117 ALA A O 1
ATOM 913 N N . THR A 1 118 ? 17.276 9.844 -19.668 1.00 76.75 118 THR A N 1
ATOM 914 C CA . THR A 1 118 ? 17.311 10.627 -20.916 1.00 76.75 118 THR A CA 1
ATOM 915 C C . THR A 1 118 ? 18.523 11.547 -20.986 1.00 76.75 118 THR A C 1
ATOM 917 O O . THR A 1 118 ? 19.120 11.682 -22.048 1.00 76.75 118 THR A O 1
ATOM 920 N N . VAL A 1 119 ? 18.908 12.160 -19.860 1.00 76.94 119 VAL A N 1
ATOM 921 C CA . VAL A 1 119 ? 20.044 13.094 -19.806 1.00 76.94 119 VAL A CA 1
ATOM 922 C C . VAL A 1 119 ? 21.387 12.358 -19.836 1.00 76.94 119 VAL A C 1
ATOM 924 O O . VAL A 1 119 ? 22.317 12.829 -20.479 1.00 76.94 119 VAL A O 1
ATOM 927 N N . LEU A 1 120 ? 21.509 11.213 -19.152 1.00 72.75 120 LEU A N 1
ATOM 928 C CA . LEU A 1 120 ? 22.790 10.504 -19.018 1.00 72.75 120 LEU A CA 1
ATOM 929 C C . LEU A 1 120 ? 23.076 9.501 -20.135 1.00 72.75 120 LEU A C 1
ATOM 931 O O . LEU A 1 120 ? 24.243 9.250 -20.420 1.00 72.75 120 LEU A O 1
ATOM 935 N N . MET A 1 121 ? 22.048 8.872 -20.712 1.00 64.44 121 MET A N 1
ATOM 936 C CA . MET A 1 121 ? 22.246 7.775 -21.666 1.00 64.44 121 MET A CA 1
ATOM 937 C C . MET A 1 121 ? 21.914 8.144 -23.119 1.00 64.44 121 MET A C 1
ATOM 939 O O . MET A 1 121 ? 22.047 7.282 -23.983 1.00 64.44 121 MET A O 1
ATOM 943 N N . GLU A 1 122 ? 21.456 9.376 -23.393 1.00 61.88 122 GLU A N 1
ATOM 944 C CA . GLU A 1 122 ? 20.969 9.838 -24.715 1.00 61.88 122 GLU A CA 1
ATOM 945 C C . GLU A 1 122 ? 19.941 8.895 -25.373 1.00 61.88 122 GLU A C 1
ATOM 947 O O . GLU A 1 122 ? 19.670 8.943 -26.574 1.00 61.88 122 GLU A O 1
ATOM 952 N N . ILE A 1 123 ? 19.321 8.022 -24.581 1.00 60.03 123 ILE A N 1
ATOM 953 C CA . ILE A 1 123 ? 18.252 7.155 -25.046 1.00 60.03 123 ILE A CA 1
ATOM 954 C C . ILE A 1 123 ? 17.014 8.040 -25.099 1.00 60.03 123 ILE A C 1
ATOM 956 O O . ILE A 1 123 ? 16.625 8.623 -24.084 1.00 60.03 123 ILE A O 1
ATOM 960 N N . ALA A 1 124 ? 16.365 8.115 -26.261 1.00 54.62 124 ALA A N 1
ATOM 961 C CA . ALA A 1 124 ? 15.015 8.654 -26.384 1.00 54.62 124 ALA A CA 1
ATOM 962 C C . ALA A 1 124 ? 14.031 7.717 -25.655 1.00 54.62 124 ALA A C 1
ATOM 964 O O . ALA A 1 124 ? 13.265 6.971 -26.264 1.00 54.62 124 ALA A O 1
ATOM 965 N N . ALA A 1 125 ? 14.107 7.690 -24.325 1.00 55.72 125 ALA A N 1
ATOM 966 C CA . ALA A 1 125 ? 13.209 6.94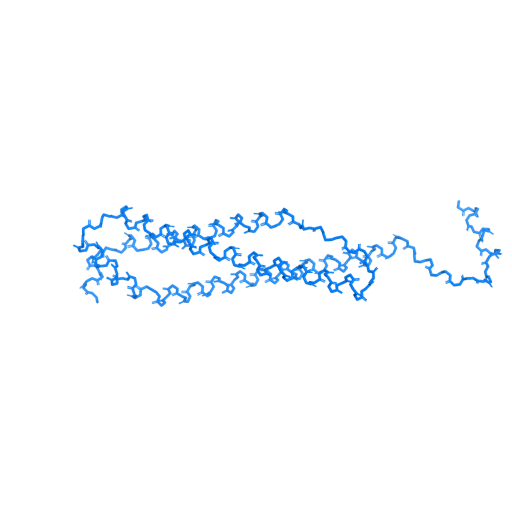7 -23.470 1.00 55.72 125 ALA A CA 1
ATOM 967 C C . ALA A 1 125 ? 11.885 7.710 -23.439 1.00 55.72 125 ALA A C 1
ATOM 969 O O . ALA A 1 125 ? 11.707 8.663 -22.683 1.00 55.72 125 ALA A O 1
ATOM 970 N N . ALA A 1 126 ? 10.953 7.310 -24.301 1.00 57.59 126 ALA A N 1
ATOM 971 C CA . ALA A 1 126 ? 9.581 7.766 -24.190 1.00 57.59 126 ALA A CA 1
ATOM 972 C C . ALA A 1 126 ? 9.042 7.308 -22.826 1.00 57.59 126 ALA A C 1
ATOM 974 O O . ALA A 1 126 ? 8.946 6.106 -22.566 1.00 57.59 126 ALA A O 1
ATOM 975 N N . PHE A 1 127 ? 8.716 8.261 -21.947 1.00 57.06 127 PHE A N 1
ATOM 976 C CA . PHE A 1 127 ? 7.995 7.976 -20.710 1.00 57.06 127 PHE A CA 1
ATOM 977 C C . PHE A 1 127 ? 6.619 7.436 -21.100 1.00 57.06 127 PHE A C 1
ATOM 979 O O . PHE A 1 127 ? 5.716 8.201 -21.425 1.00 57.06 127 PHE A O 1
ATOM 986 N N . ALA A 1 128 ? 6.482 6.114 -21.138 1.00 64.31 128 ALA A N 1
ATOM 987 C CA . ALA A 1 128 ? 5.209 5.432 -21.297 1.00 64.31 128 ALA A CA 1
ATOM 988 C C . ALA A 1 128 ? 4.769 4.978 -19.898 1.00 64.31 128 ALA A C 1
ATOM 990 O O . ALA A 1 128 ? 5.249 3.945 -19.420 1.00 64.31 128 ALA A O 1
ATOM 991 N N . PRO A 1 129 ? 3.910 5.747 -19.202 1.00 63.53 129 PRO A N 1
ATOM 992 C CA . PRO A 1 129 ? 3.423 5.349 -17.895 1.00 63.53 129 PRO A CA 1
ATOM 993 C C . PRO A 1 129 ? 2.639 4.045 -18.056 1.00 63.53 129 PRO A C 1
ATOM 995 O O . PRO A 1 129 ? 1.717 3.981 -18.874 1.00 63.53 129 PRO A O 1
ATOM 998 N N . PRO A 1 130 ? 2.959 2.989 -17.300 1.00 70.12 130 PRO A N 1
ATOM 999 C CA . PRO A 1 130 ? 2.217 1.750 -17.404 1.00 70.12 130 PRO A CA 1
ATOM 1000 C C . PRO A 1 130 ? 0.898 1.896 -16.624 1.00 70.12 130 PRO A C 1
ATOM 1002 O O . PRO A 1 130 ? 0.810 1.603 -15.433 1.00 70.12 130 PRO A O 1
ATOM 1005 N N . TYR A 1 131 ? -0.147 2.365 -17.312 1.00 75.81 131 TYR A N 1
ATOM 1006 C CA . TYR A 1 131 ? -1.466 2.637 -16.719 1.00 75.81 131 TYR A CA 1
ATOM 1007 C C . TYR A 1 131 ? -2.132 1.379 -16.138 1.00 75.81 131 TYR A C 1
ATOM 1009 O O . TYR A 1 131 ? -2.820 1.455 -15.124 1.00 75.81 131 TYR A O 1
ATOM 1017 N N . ILE A 1 132 ? -1.900 0.214 -16.757 1.00 75.50 132 ILE A N 1
ATOM 1018 C CA . ILE A 1 132 ? -2.491 -1.072 -16.355 1.00 75.50 132 ILE A CA 1
ATOM 1019 C C . ILE A 1 132 ? -2.008 -1.513 -14.962 1.00 75.50 132 ILE A C 1
ATOM 1021 O O . ILE A 1 132 ? -2.857 -1.696 -14.089 1.00 75.50 132 ILE A O 1
ATOM 1025 N N . PRO A 1 133 ? -0.694 -1.670 -14.694 1.00 74.38 133 PRO A N 1
ATOM 1026 C CA . PRO A 1 133 ? -0.238 -2.060 -13.364 1.00 74.38 133 PRO A CA 1
ATOM 1027 C C . PRO A 1 133 ? -0.519 -0.988 -12.312 1.00 74.38 133 PRO A C 1
ATOM 1029 O O . PRO A 1 133 ? -0.794 -1.356 -11.178 1.00 74.38 133 PRO A O 1
ATOM 1032 N N . PHE A 1 134 ? -0.521 0.302 -12.671 1.00 76.62 134 PHE A N 1
ATOM 1033 C CA . PHE A 1 134 ? -0.904 1.373 -11.745 1.00 76.62 134 PHE A CA 1
ATOM 1034 C C . PHE A 1 134 ? -2.377 1.273 -11.319 1.00 76.62 134 PHE A C 1
ATOM 1036 O O . PHE A 1 134 ? -2.694 1.338 -10.134 1.00 76.62 134 PHE A O 1
ATOM 1043 N N . ALA A 1 135 ? -3.290 1.058 -12.271 1.00 79.50 135 ALA A N 1
ATOM 1044 C CA . ALA A 1 135 ? -4.698 0.833 -11.960 1.00 79.50 135 ALA A CA 1
ATOM 1045 C C . ALA A 1 135 ? -4.893 -0.452 -11.136 1.00 79.50 135 ALA A C 1
ATOM 1047 O O . ALA A 1 135 ? -5.657 -0.458 -10.172 1.00 79.50 135 ALA A O 1
ATOM 1048 N N . ALA A 1 136 ? -4.167 -1.525 -11.467 1.00 78.81 136 ALA A N 1
ATOM 1049 C CA . ALA A 1 136 ? -4.231 -2.784 -10.732 1.00 78.81 136 ALA A CA 1
ATOM 1050 C C . ALA A 1 136 ? -3.761 -2.633 -9.276 1.00 78.81 136 ALA A C 1
ATOM 1052 O O . ALA A 1 136 ? -4.454 -3.090 -8.368 1.00 78.81 136 ALA A O 1
ATOM 1053 N N . THR A 1 137 ? -2.632 -1.962 -9.020 1.00 75.8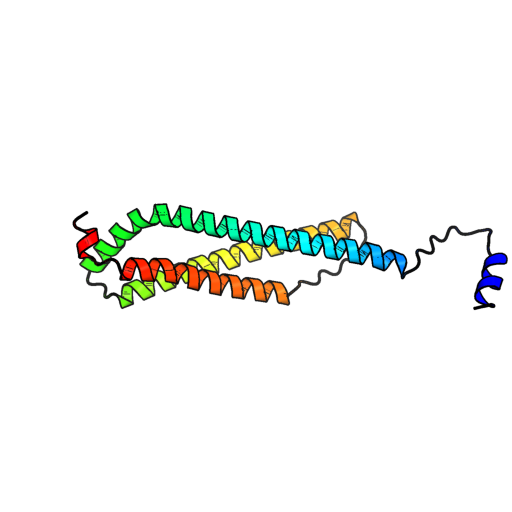1 137 THR A N 1
ATOM 1054 C CA . THR A 1 137 ? -2.144 -1.734 -7.650 1.00 75.81 137 THR A CA 1
ATOM 1055 C C . THR A 1 137 ? -3.053 -0.803 -6.857 1.00 75.81 137 THR A C 1
ATOM 1057 O O . THR A 1 137 ? -3.262 -1.052 -5.671 1.00 75.81 137 THR A O 1
ATOM 1060 N N . LEU A 1 138 ? -3.661 0.204 -7.493 1.00 79.31 138 LEU A N 1
ATOM 1061 C CA . LEU A 1 138 ? -4.660 1.060 -6.851 1.00 79.31 138 LEU A CA 1
ATOM 1062 C C . LEU A 1 138 ? -5.871 0.240 -6.375 1.00 79.31 138 LEU A C 1
ATOM 1064 O O . LEU A 1 138 ? -6.275 0.335 -5.216 1.00 79.31 138 LEU A O 1
ATOM 1068 N N . VAL A 1 139 ? -6.413 -0.617 -7.247 1.00 82.44 139 VAL A N 1
ATOM 1069 C CA . VAL A 1 139 ? -7.538 -1.504 -6.912 1.00 82.44 139 VAL A CA 1
ATOM 1070 C C . VAL A 1 139 ? -7.151 -2.481 -5.802 1.00 82.44 139 VAL A C 1
ATOM 1072 O O . VAL A 1 139 ? -7.892 -2.624 -4.830 1.00 82.44 139 VAL A O 1
ATOM 1075 N N . ILE A 1 140 ? -5.976 -3.110 -5.896 1.00 79.69 140 ILE A N 1
ATOM 1076 C CA . ILE A 1 140 ? -5.470 -4.032 -4.870 1.00 79.69 140 ILE A CA 1
ATOM 1077 C C . ILE A 1 140 ? -5.316 -3.315 -3.525 1.00 79.69 140 ILE A C 1
ATOM 1079 O O . ILE A 1 140 ? -5.706 -3.874 -2.505 1.00 79.69 140 ILE A O 1
ATOM 1083 N N . SER A 1 141 ? -4.812 -2.079 -3.504 1.00 76.00 141 SER A N 1
ATOM 1084 C CA . SER A 1 141 ? -4.648 -1.296 -2.275 1.00 76.00 141 SER A CA 1
ATOM 1085 C C . SER A 1 141 ? -5.988 -0.965 -1.615 1.00 76.00 141 SER A C 1
ATOM 1087 O O . SER A 1 141 ? -6.117 -1.073 -0.396 1.00 76.00 141 SER A O 1
ATOM 1089 N N . ILE A 1 142 ? -7.006 -0.602 -2.403 1.00 78.62 142 ILE A N 1
ATOM 1090 C CA . ILE A 1 142 ? -8.359 -0.340 -1.889 1.00 78.62 142 ILE A CA 1
ATOM 1091 C C . ILE A 1 142 ? -8.966 -1.627 -1.317 1.00 78.62 142 ILE A C 1
ATOM 1093 O O . ILE A 1 142 ? -9.487 -1.625 -0.201 1.00 78.62 142 ILE A O 1
ATOM 1097 N N . LEU A 1 143 ? -8.856 -2.745 -2.042 1.00 81.31 143 LEU A N 1
ATOM 1098 C CA . LEU A 1 143 ? -9.349 -4.044 -1.579 1.00 81.31 143 LEU A CA 1
ATOM 1099 C C . LEU A 1 143 ? -8.620 -4.514 -0.315 1.00 81.31 143 LEU A C 1
ATOM 1101 O O . LEU A 1 143 ? -9.267 -4.951 0.635 1.00 81.31 143 LEU A O 1
ATOM 1105 N N . ALA A 1 144 ? -7.294 -4.381 -0.272 1.00 75.38 144 ALA A N 1
ATOM 1106 C CA . ALA A 1 144 ? -6.480 -4.715 0.890 1.00 75.38 144 ALA A CA 1
ATOM 1107 C C . ALA A 1 144 ? -6.855 -3.853 2.100 1.00 75.38 144 ALA A C 1
ATOM 1109 O O . ALA A 1 144 ? -6.995 -4.379 3.198 1.00 75.38 144 ALA A O 1
ATOM 1110 N N . GLY A 1 145 ? -7.097 -2.558 1.897 1.00 71.38 145 GLY A N 1
ATOM 1111 C CA . GLY A 1 145 ? -7.568 -1.639 2.926 1.00 71.38 145 GLY A CA 1
ATOM 1112 C C . GLY A 1 145 ? -8.938 -2.001 3.505 1.00 71.38 145 GLY A C 1
ATOM 1113 O O . GLY A 1 145 ? -9.124 -2.030 4.723 1.00 71.38 145 GLY A O 1
ATOM 1114 N N . LEU A 1 146 ? -9.891 -2.345 2.636 1.00 74.12 146 LEU A N 1
ATOM 1115 C CA . LEU A 1 146 ? -11.221 -2.811 3.038 1.00 74.12 146 LEU A CA 1
ATOM 1116 C C . LEU A 1 146 ? -11.148 -4.139 3.806 1.00 74.12 146 LEU A C 1
ATOM 1118 O O . LEU A 1 146 ? -11.792 -4.290 4.846 1.00 74.12 146 LEU A O 1
ATOM 1122 N N . LEU A 1 147 ? -10.330 -5.085 3.336 1.00 73.62 147 LEU A N 1
ATOM 1123 C CA . LEU A 1 147 ? -10.097 -6.366 4.008 1.00 73.62 147 LEU A CA 1
ATOM 1124 C C . LEU A 1 147 ? -9.393 -6.181 5.358 1.00 73.62 147 LEU A C 1
ATOM 1126 O O . LEU A 1 147 ? -9.795 -6.790 6.351 1.00 73.62 147 LEU A O 1
ATOM 1130 N N . ALA A 1 148 ? -8.392 -5.304 5.418 1.00 67.38 148 ALA A N 1
ATOM 1131 C CA . ALA A 1 148 ? -7.673 -4.974 6.641 1.00 67.38 148 ALA A CA 1
ATOM 1132 C C . ALA A 1 148 ? -8.582 -4.303 7.673 1.00 67.38 148 ALA A C 1
ATOM 1134 O O . ALA A 1 148 ? -8.422 -4.573 8.853 1.00 67.38 148 ALA A O 1
ATOM 1135 N N . SER A 1 149 ? -9.564 -3.496 7.253 1.00 66.25 149 SER A N 1
ATOM 1136 C CA . SER A 1 149 ? -10.582 -2.916 8.144 1.00 66.25 149 SER A CA 1
ATOM 1137 C C . SER A 1 149 ? -11.621 -3.940 8.609 1.00 66.25 149 SER A C 1
ATOM 1139 O O . SER A 1 149 ? -12.127 -3.880 9.735 1.00 66.25 149 SER A O 1
ATOM 1141 N N . TYR A 1 150 ? -11.913 -4.945 7.783 1.00 70.44 150 TYR A N 1
ATOM 1142 C CA . TYR A 1 150 ? -12.872 -5.991 8.123 1.00 70.44 150 TYR A CA 1
ATOM 1143 C C . TYR A 1 150 ? -12.421 -6.838 9.325 1.00 70.44 150 TYR A C 1
ATOM 1145 O O . TYR A 1 150 ? -13.237 -7.151 10.194 1.00 70.44 150 TYR A O 1
ATOM 1153 N N . VAL A 1 151 ? -11.128 -7.166 9.421 1.00 66.56 151 VAL A N 1
ATOM 1154 C CA . VAL A 1 151 ? -10.554 -7.966 10.521 1.00 66.56 151 VAL A CA 1
ATOM 1155 C C . VAL A 1 151 ? -10.765 -7.335 11.916 1.00 66.56 151 VAL A C 1
ATOM 1157 O O . VAL A 1 151 ? -11.384 -7.994 12.760 1.00 66.56 151 VAL A O 1
ATOM 1160 N N . PRO A 1 152 ? -10.340 -6.084 12.198 1.00 61.56 152 PRO A N 1
ATOM 1161 C CA . PRO A 1 152 ? -10.536 -5.443 13.493 1.00 61.56 152 PRO A CA 1
ATOM 1162 C C . PRO A 1 152 ? -12.007 -5.143 13.749 1.00 61.56 152 PRO A C 1
ATOM 1164 O O . PRO A 1 152 ? -12.480 -5.342 14.862 1.00 61.56 152 PRO A O 1
ATOM 1167 N N . THR A 1 153 ? -12.777 -4.751 12.730 1.00 62.91 153 THR A N 1
ATOM 1168 C CA . THR A 1 153 ? -14.200 -4.461 12.926 1.00 62.91 153 THR A CA 1
ATOM 1169 C C . THR A 1 153 ? -14.972 -5.720 13.330 1.00 62.91 153 THR A C 1
ATOM 1171 O O . THR A 1 153 ? -15.841 -5.666 14.199 1.00 62.91 153 THR A O 1
ATOM 1174 N N . ARG A 1 154 ? -14.625 -6.890 12.778 1.00 61.56 154 ARG A N 1
ATOM 1175 C CA . ARG A 1 154 ? -15.255 -8.164 13.150 1.00 61.56 154 ARG A CA 1
ATOM 1176 C C . ARG A 1 154 ? -14.766 -8.696 14.501 1.00 61.56 154 ARG A C 1
ATOM 1178 O O . ARG A 1 154 ? -15.579 -9.260 15.234 1.00 61.56 154 ARG A O 1
ATOM 1185 N N . SER A 1 155 ? -13.490 -8.513 14.853 1.00 58.94 155 SER A N 1
ATOM 1186 C CA . SER A 1 155 ? -12.971 -8.933 16.166 1.00 58.94 155 SER A CA 1
ATOM 1187 C C . SER A 1 155 ? -13.513 -8.052 17.302 1.00 58.94 155 SER A C 1
ATOM 1189 O O . SER A 1 155 ? -13.973 -8.579 18.313 1.00 58.94 155 SER A O 1
ATOM 1191 N N . LEU A 1 156 ? -13.599 -6.732 17.095 1.00 56.22 156 LEU A N 1
ATOM 1192 C CA . LEU A 1 156 ? -14.160 -5.769 18.051 1.00 56.22 156 LEU A CA 1
ATOM 1193 C C . LEU A 1 156 ? -15.676 -5.916 18.221 1.00 56.22 156 LEU A C 1
ATOM 1195 O O . LEU A 1 156 ? -16.199 -5.694 19.310 1.00 56.22 156 LEU A O 1
ATOM 1199 N N . LEU A 1 157 ? -16.401 -6.310 17.168 1.00 58.03 157 LEU A N 1
ATOM 1200 C CA . LEU A 1 157 ? -17.838 -6.597 17.261 1.00 58.03 157 LEU A CA 1
ATOM 1201 C C . LEU A 1 157 ? -18.148 -7.930 17.953 1.00 58.03 157 LEU A C 1
ATOM 1203 O O . LEU A 1 157 ? -19.258 -8.092 18.462 1.00 58.03 157 LEU A O 1
ATOM 1207 N N . ARG A 1 158 ? -17.195 -8.872 17.970 1.00 54.81 158 ARG A N 1
ATOM 1208 C CA . ARG A 1 158 ? -17.311 -10.141 18.705 1.00 54.81 158 ARG A CA 1
ATOM 1209 C C . ARG A 1 158 ? -16.963 -10.008 20.185 1.00 54.81 158 ARG A C 1
ATOM 1211 O O . ARG A 1 158 ? -17.472 -10.797 20.971 1.00 54.81 158 ARG A O 1
ATOM 1218 N N . GLN A 1 159 ? -16.167 -9.012 20.573 1.00 54.81 159 GLN A N 1
ATOM 1219 C CA . GLN A 1 159 ? -15.918 -8.721 21.983 1.00 54.81 159 GLN A CA 1
ATOM 1220 C C . GLN A 1 159 ? -17.104 -7.959 22.581 1.00 54.81 159 GLN A C 1
ATOM 1222 O O . GLN A 1 159 ? -17.410 -6.806 22.249 1.00 54.81 159 GLN A O 1
ATOM 1227 N N . THR A 1 160 ? -17.826 -8.648 23.457 1.00 44.12 160 THR A N 1
ATOM 1228 C CA . THR A 1 160 ? -18.964 -8.087 24.178 1.00 44.12 160 THR A CA 1
ATOM 1229 C C . THR A 1 160 ? -18.465 -6.990 25.118 1.00 44.12 160 THR A C 1
ATOM 1231 O O . THR A 1 160 ? -17.452 -7.153 25.788 1.00 44.12 160 THR A O 1
ATOM 1234 N N . ALA A 1 161 ? -19.185 -5.865 25.201 1.00 50.59 161 ALA A N 1
ATOM 1235 C CA . ALA A 1 161 ? -18.813 -4.735 26.067 1.00 50.59 161 ALA A CA 1
ATOM 1236 C C . ALA A 1 161 ? -18.624 -5.129 27.550 1.00 50.59 161 ALA A C 1
ATOM 1238 O O . ALA A 1 161 ? -17.900 -4.449 28.266 1.00 50.59 161 ALA A O 1
ATOM 1239 N N . ALA A 1 162 ? -19.237 -6.238 27.975 1.00 50.50 162 ALA A N 1
ATOM 1240 C CA . ALA A 1 162 ? -19.125 -6.798 29.318 1.00 50.50 162 ALA A CA 1
ATOM 1241 C C . ALA A 1 162 ? -17.720 -7.332 29.662 1.00 50.50 162 ALA A C 1
ATOM 1243 O O . ALA A 1 162 ? -17.319 -7.271 30.813 1.00 50.50 162 ALA A O 1
ATOM 1244 N N . GLU A 1 163 ? -16.946 -7.806 28.683 1.00 56.09 163 GLU A N 1
ATOM 1245 C CA . GLU A 1 163 ? -15.613 -8.387 28.922 1.00 56.09 163 GLU A CA 1
ATOM 1246 C C . GLU A 1 163 ? -14.509 -7.313 28.957 1.00 56.09 163 GLU A C 1
ATOM 1248 O O . GLU A 1 163 ? -13.444 -7.516 29.521 1.00 56.09 163 GLU A O 1
ATOM 1253 N N . ILE A 1 164 ? -14.781 -6.135 28.383 1.00 50.91 164 ILE A N 1
ATOM 1254 C CA . ILE A 1 164 ? -13.853 -4.991 28.327 1.00 50.91 164 ILE A CA 1
ATOM 1255 C C . ILE A 1 164 ? -13.911 -4.146 29.615 1.00 50.91 164 ILE A C 1
ATOM 1257 O O . ILE A 1 164 ? -12.962 -3.433 29.912 1.00 50.91 164 ILE A O 1
ATOM 1261 N N . LEU A 1 165 ? -15.015 -4.207 30.369 1.00 49.66 165 LEU A N 1
ATOM 1262 C CA . LEU A 1 165 ? -15.219 -3.440 31.609 1.00 49.66 165 LEU A CA 1
ATOM 1263 C C . LEU A 1 165 ? -14.887 -4.223 32.891 1.00 49.66 165 LEU A C 1
ATOM 1265 O O . LEU A 1 165 ? -14.826 -3.619 33.957 1.00 49.66 165 LEU A O 1
ATOM 1269 N N . CYS A 1 166 ? -14.680 -5.538 32.799 1.00 45.56 166 CYS A N 1
ATOM 1270 C CA . CYS A 1 166 ? -14.370 -6.405 33.943 1.00 45.56 166 CYS A CA 1
ATOM 1271 C C . CYS A 1 166 ? -12.960 -7.027 33.892 1.00 45.56 166 CYS A C 1
ATOM 1273 O O . CYS A 1 166 ? -12.693 -7.936 34.675 1.00 45.56 166 CYS A O 1
ATOM 1275 N N . GLY A 1 167 ? -12.083 -6.565 32.992 1.00 48.03 167 GLY A N 1
ATOM 1276 C CA . GLY A 1 167 ? -10.689 -7.012 32.868 1.00 48.03 167 GLY A CA 1
ATOM 1277 C C . GLY A 1 167 ? -9.700 -5.885 33.105 1.00 48.03 167 GLY A C 1
ATOM 1278 O O . GLY A 1 167 ? -9.957 -4.780 32.577 1.00 48.03 167 GLY A O 1
#

Secondary structure (DSSP, 8-state):
--HHHHTTSS--SS-------TTHHHHHHHHHHHHHHHHHHHHHHHHHHHHHHHHHHHHHHHHHHHHHHHHHHHHTT--HHHHHHHHHHHHHHHHHHHHHHHHHHHHHHHHHHHHHHHHHH---------HHHHHHHHHHHHHHHHHHHHHHHHHHHHS-HHHHS--